Protein AF-A0A1G9CRU0-F1 (afdb_monomer_lite)

Foldseek 3Di:
DPVVVVVVVVVVVVVVVVVVVCVVPDDDDPPDDDDDDDDDDDDDDDDDDDDDFPDPVFFTKDKDAAAPPDALVNVQCVLAVPPDPDDPVNSQVVQCVQPVPDHRGDDDHRDIGIGTHGDDDD

Organism: NCBI:txid407036

Radius of gyration: 23.0 Å; chains: 1; bounding box: 56×31×75 Å

Secondary structure (DSSP, 8-state):
--HHHHHHHHHHHHHHHHHHHHHHH---------S-----------S--------BTTBEEEEEEPPTT--HHHHHHHH--S-----HHHHHHHHHHH-TTS-TT-PPTT-EEEEEE-----

Sequence (122 aa):
MGFFKKTFIFILIILFISSVYKDLTVGTPVPGKDNGTAVSMPEKPEQSSGNKQKETDAFQILEVKVHPGDTVLTIVEDINRRDTQLSIEQVIKDFQTLNPDADPHQIEPDMIYKFPVYNNQP

pLDDT: mean 75.23, std 20.57, range [33.5, 95.31]

Structure (mmCIF, N/CA/C/O backbone):
data_AF-A0A1G9CRU0-F1
#
_entry.id   AF-A0A1G9CRU0-F1
#
loop_
_atom_site.group_PDB
_atom_site.id
_atom_site.type_symbol
_atom_site.label_atom_id
_atom_site.label_alt_id
_atom_site.label_comp_id
_atom_site.label_asym_id
_atom_site.label_entity_id
_atom_site.label_seq_id
_atom_site.pdbx_PDB_ins_code
_atom_site.Cartn_x
_atom_site.Cartn_y
_atom_site.Cartn_z
_atom_site.occupancy
_atom_site.B_iso_or_equiv
_atom_site.auth_seq_id
_atom_site.auth_comp_id
_atom_site.auth_asym_id
_atom_site.auth_atom_id
_atom_site.pdbx_PDB_model_num
ATOM 1 N N . MET A 1 1 ? 30.318 4.548 -48.460 1.00 55.03 1 MET A N 1
ATOM 2 C CA . MET A 1 1 ? 29.334 3.629 -47.828 1.00 55.03 1 MET A CA 1
ATOM 3 C C . MET A 1 1 ? 29.526 3.411 -46.311 1.00 55.03 1 MET A C 1
ATOM 5 O O . MET A 1 1 ? 28.918 2.501 -45.765 1.00 55.03 1 MET A O 1
ATOM 9 N N . GLY A 1 2 ? 30.321 4.217 -45.586 1.00 61.34 2 GLY A N 1
ATOM 10 C CA . GLY A 1 2 ? 30.492 4.050 -44.125 1.00 61.34 2 GLY A CA 1
ATOM 11 C C . GLY A 1 2 ? 29.577 4.934 -43.268 1.00 61.34 2 GLY A C 1
ATOM 12 O O . GLY A 1 2 ? 29.123 4.510 -42.211 1.00 61.34 2 GLY A O 1
ATOM 13 N N . PHE A 1 3 ? 29.270 6.143 -43.746 1.00 61.88 3 PHE A N 1
ATOM 14 C CA . PHE A 1 3 ? 28.499 7.139 -42.996 1.00 61.88 3 PHE A CA 1
ATOM 15 C C . PHE A 1 3 ? 27.040 6.726 -42.783 1.00 61.88 3 PHE A C 1
ATOM 17 O O . PHE A 1 3 ? 26.580 6.747 -41.651 1.00 61.88 3 PHE A O 1
ATOM 24 N N . PHE A 1 4 ? 26.362 6.211 -43.814 1.00 64.25 4 PHE A N 1
ATOM 25 C CA . PHE A 1 4 ? 24.979 5.728 -43.692 1.00 64.25 4 PHE A CA 1
ATOM 26 C C . PHE A 1 4 ? 24.809 4.609 -42.655 1.00 64.25 4 PHE A C 1
ATOM 28 O O . PHE A 1 4 ? 23.827 4.611 -41.923 1.00 64.25 4 PHE A O 1
ATOM 35 N N . LYS A 1 5 ? 25.781 3.692 -42.527 1.00 68.88 5 LYS A N 1
ATOM 36 C CA . LYS A 1 5 ? 25.736 2.626 -41.510 1.00 68.88 5 LYS A CA 1
ATOM 37 C C . LYS A 1 5 ? 25.865 3.183 -40.091 1.00 68.88 5 LYS A C 1
ATOM 39 O O . LYS A 1 5 ? 25.156 2.735 -39.199 1.00 68.88 5 LYS A O 1
ATOM 44 N N . LYS A 1 6 ? 26.734 4.180 -39.891 1.00 76.94 6 LYS A N 1
ATOM 45 C CA . LYS A 1 6 ? 26.919 4.840 -38.589 1.00 76.94 6 LYS A CA 1
ATOM 46 C C . LYS A 1 6 ? 25.700 5.682 -38.206 1.00 76.94 6 LYS A C 1
ATOM 48 O O . LYS A 1 6 ? 25.240 5.590 -37.075 1.00 76.94 6 LYS A O 1
ATOM 53 N N . THR A 1 7 ? 25.139 6.430 -39.156 1.00 83.69 7 THR A N 1
ATOM 54 C CA . THR A 1 7 ? 23.910 7.210 -38.950 1.00 83.69 7 THR A CA 1
ATOM 55 C C . THR A 1 7 ? 22.713 6.304 -38.659 1.00 83.69 7 THR A C 1
ATOM 57 O O . THR A 1 7 ? 21.933 6.601 -37.762 1.00 83.69 7 THR A O 1
ATOM 60 N N . PHE A 1 8 ? 22.598 5.163 -39.345 1.00 87.31 8 PHE A N 1
ATOM 61 C CA . PHE A 1 8 ? 21.534 4.187 -39.097 1.00 87.31 8 PHE A CA 1
ATOM 62 C C . PHE A 1 8 ? 21.626 3.558 -37.700 1.00 87.31 8 PHE A C 1
ATOM 64 O O . PHE A 1 8 ? 20.622 3.481 -36.997 1.00 87.31 8 PHE A O 1
ATOM 71 N N . ILE A 1 9 ? 22.834 3.183 -37.261 1.00 88.94 9 ILE A N 1
ATOM 72 C CA . ILE A 1 9 ? 23.067 2.708 -35.888 1.00 88.94 9 ILE A CA 1
ATOM 73 C C . ILE A 1 9 ? 22.660 3.772 -34.861 1.00 88.94 9 ILE A C 1
ATOM 75 O O . ILE A 1 9 ? 22.043 3.449 -33.852 1.00 88.94 9 ILE A O 1
ATOM 79 N N . PHE A 1 10 ? 22.967 5.042 -35.127 1.00 90.31 10 PHE A N 1
ATOM 80 C CA . PHE A 1 10 ? 22.653 6.131 -34.206 1.00 90.31 10 PHE A CA 1
ATOM 81 C C . PHE A 1 10 ? 21.139 6.347 -34.072 1.00 90.31 10 PHE A C 1
ATOM 83 O O . PHE A 1 10 ? 20.630 6.507 -32.966 1.00 90.31 10 PHE A O 1
ATOM 90 N N . ILE A 1 11 ? 20.405 6.267 -35.187 1.00 92.31 11 ILE A N 1
ATOM 91 C CA . ILE A 1 11 ? 18.937 6.323 -35.199 1.00 92.31 11 ILE A CA 1
ATOM 92 C C . ILE A 1 11 ? 18.341 5.145 -34.418 1.00 92.31 11 ILE A C 1
ATOM 94 O O . ILE A 1 11 ? 17.427 5.349 -33.623 1.00 92.31 11 ILE A O 1
ATOM 98 N N . LEU A 1 12 ? 18.878 3.932 -34.588 1.00 92.44 12 LEU A N 1
ATOM 99 C CA . LEU A 1 12 ? 18.439 2.758 -33.828 1.00 92.44 12 LEU A CA 1
ATOM 100 C C . LEU A 1 12 ? 18.637 2.931 -32.319 1.00 92.44 12 LEU A C 1
ATOM 102 O O . LEU A 1 12 ? 17.747 2.583 -31.550 1.00 92.44 12 LEU A O 1
ATOM 106 N N . ILE A 1 13 ? 19.765 3.505 -31.894 1.00 93.25 13 ILE A N 1
ATOM 107 C CA . ILE A 1 13 ? 20.034 3.779 -30.475 1.00 93.25 13 ILE A CA 1
ATOM 108 C C . ILE A 1 13 ? 19.029 4.796 -29.917 1.00 93.25 13 ILE A C 1
ATOM 110 O O . ILE A 1 13 ? 18.477 4.580 -28.840 1.00 93.25 13 ILE A O 1
ATOM 114 N N . ILE A 1 14 ? 18.739 5.872 -30.654 1.00 93.69 14 ILE A N 1
ATOM 115 C CA . ILE A 1 14 ? 17.748 6.878 -30.238 1.00 93.69 14 ILE A CA 1
ATOM 116 C C . ILE A 1 14 ? 16.349 6.256 -30.118 1.00 93.69 14 ILE A C 1
ATOM 118 O O . ILE A 1 14 ? 15.655 6.494 -29.130 1.00 93.69 14 ILE A O 1
ATOM 122 N N . LEU A 1 15 ? 15.944 5.430 -31.088 1.00 92.81 15 LEU A N 1
ATOM 123 C CA . LEU A 1 15 ? 14.660 4.724 -31.053 1.00 92.81 15 LEU A CA 1
ATOM 124 C C . LEU A 1 15 ? 14.577 3.745 -29.877 1.00 92.81 15 LEU A C 1
ATOM 126 O O . LEU A 1 15 ? 13.543 3.680 -29.217 1.00 92.81 15 LEU A O 1
ATOM 130 N N . PHE A 1 16 ? 15.662 3.031 -29.577 1.00 93.88 16 PHE A N 1
ATOM 131 C CA . PHE A 1 16 ? 15.725 2.115 -28.440 1.00 93.88 16 PHE A CA 1
ATOM 132 C C . PHE A 1 16 ? 15.530 2.851 -27.109 1.00 93.88 16 PHE A C 1
ATOM 134 O O . PHE A 1 16 ? 14.678 2.465 -26.313 1.00 93.88 16 PHE A O 1
ATOM 141 N N . ILE A 1 17 ? 16.244 3.961 -26.898 1.00 93.31 17 ILE A N 1
ATOM 142 C CA . ILE A 1 17 ? 16.093 4.792 -25.692 1.00 93.31 17 ILE A CA 1
ATOM 143 C C . ILE A 1 17 ? 14.671 5.358 -25.602 1.00 93.31 17 ILE A C 1
ATOM 145 O O . ILE A 1 17 ? 14.077 5.355 -24.527 1.00 93.31 17 ILE A O 1
ATOM 149 N N . SER A 1 18 ? 14.096 5.806 -26.723 1.00 90.50 18 SER A N 1
ATOM 150 C CA . SER A 1 18 ? 12.717 6.303 -26.764 1.00 90.50 18 SER A CA 1
ATOM 151 C C . SER A 1 18 ? 11.695 5.217 -26.412 1.00 90.50 18 SER A C 1
ATOM 153 O O . SER A 1 18 ? 10.742 5.506 -25.692 1.00 90.50 18 SER A O 1
ATOM 155 N N . SER A 1 19 ? 11.912 3.977 -26.859 1.00 88.94 19 SER A N 1
ATOM 156 C CA . SER A 1 19 ? 11.069 2.830 -26.514 1.00 88.94 19 SER A CA 1
ATOM 157 C C . SER A 1 19 ? 11.146 2.504 -25.030 1.00 88.94 19 SER A C 1
ATOM 159 O O . SER A 1 19 ? 10.105 2.367 -24.407 1.00 88.94 19 SER A O 1
ATOM 161 N N 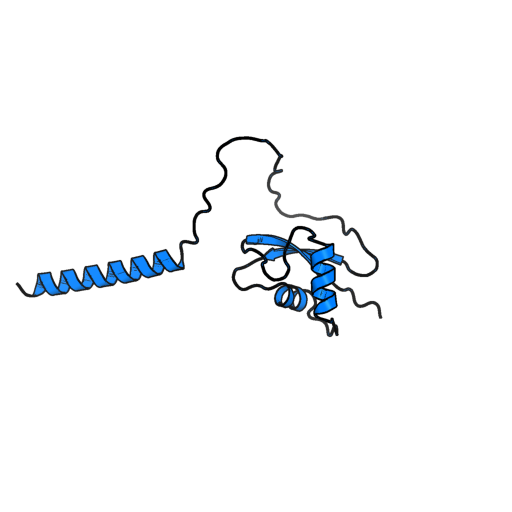. VAL A 1 20 ? 12.349 2.426 -24.452 1.00 89.81 20 VAL A N 1
ATOM 162 C CA . VAL A 1 20 ? 12.529 2.165 -23.012 1.00 89.81 20 VAL A CA 1
ATOM 163 C C . VAL A 1 20 ? 11.921 3.290 -22.182 1.00 89.81 20 VAL A C 1
ATOM 165 O O . VAL A 1 20 ? 11.232 3.031 -21.204 1.00 89.81 20 VAL A O 1
ATOM 168 N N . TYR A 1 21 ? 12.111 4.546 -22.593 1.00 90.00 21 TYR A N 1
ATOM 169 C CA . TYR A 1 21 ? 11.460 5.676 -21.940 1.00 90.00 21 TYR A CA 1
ATOM 170 C C . TYR A 1 21 ? 9.938 5.525 -21.971 1.00 90.00 21 TYR A C 1
ATOM 172 O O . TYR A 1 21 ? 9.309 5.670 -20.930 1.00 90.00 21 TYR A O 1
ATOM 180 N N . LYS A 1 22 ? 9.349 5.205 -23.133 1.00 82.25 22 LYS A N 1
ATOM 181 C CA . LYS A 1 22 ? 7.904 4.975 -23.271 1.00 82.25 22 LYS A CA 1
ATOM 182 C C . LYS A 1 22 ? 7.419 3.777 -22.461 1.00 82.25 22 LYS A C 1
ATOM 184 O O . LYS A 1 22 ? 6.376 3.894 -21.844 1.00 82.25 22 LYS A O 1
ATOM 189 N N . ASP A 1 23 ? 8.168 2.688 -22.419 1.00 83.56 23 ASP A N 1
ATOM 190 C CA . ASP A 1 23 ? 7.845 1.506 -21.616 1.00 83.56 23 ASP A CA 1
ATOM 191 C C . ASP A 1 23 ? 7.836 1.836 -20.112 1.00 83.56 23 ASP A C 1
ATOM 193 O O . ASP A 1 23 ? 6.917 1.461 -19.394 1.00 83.56 23 ASP A O 1
ATOM 197 N N . LEU A 1 24 ? 8.795 2.651 -19.653 1.00 79.00 24 LEU A N 1
ATOM 198 C CA . LEU A 1 24 ? 8.894 3.097 -18.259 1.00 79.00 24 LEU A CA 1
ATOM 199 C C . LEU A 1 24 ? 7.907 4.214 -17.879 1.00 79.00 24 LEU A C 1
ATOM 201 O O . LEU A 1 24 ? 7.607 4.374 -16.700 1.00 79.00 24 LEU A O 1
ATOM 205 N N . THR A 1 25 ? 7.441 5.029 -18.834 1.00 74.62 25 THR A N 1
ATOM 206 C CA . THR A 1 25 ? 6.541 6.172 -18.554 1.00 74.62 25 THR A CA 1
ATOM 207 C C 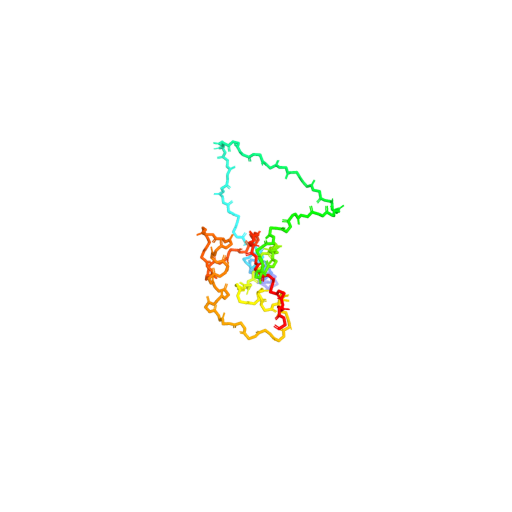. THR A 1 25 ? 5.087 5.937 -18.925 1.00 74.62 25 THR A C 1
ATOM 209 O O . THR A 1 25 ? 4.217 6.641 -18.414 1.00 74.62 25 THR A O 1
ATOM 212 N N . VAL A 1 26 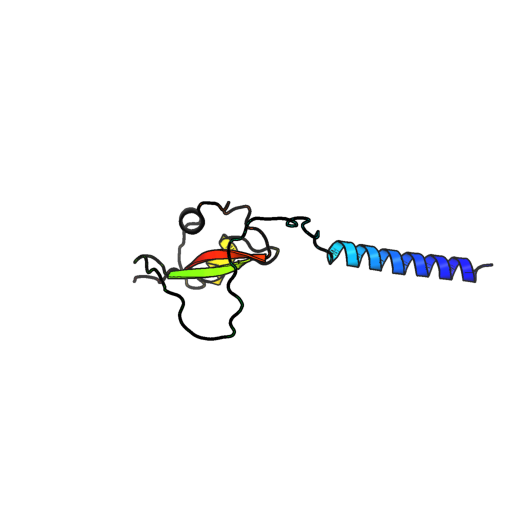? 4.788 4.985 -19.806 1.00 67.69 26 VAL A N 1
ATOM 213 C CA . VAL A 1 26 ? 3.412 4.643 -20.162 1.00 67.69 26 VAL A CA 1
ATOM 214 C C . VAL A 1 26 ? 2.961 3.515 -19.245 1.00 67.69 26 VAL A C 1
ATOM 216 O O . VAL A 1 26 ? 3.107 2.340 -19.558 1.00 67.69 26 VAL A O 1
ATOM 219 N N . GLY A 1 27 ? 2.379 3.890 -18.106 1.00 61.25 27 GLY A N 1
ATOM 220 C CA . GLY A 1 27 ? 1.506 2.982 -17.369 1.00 61.25 27 GLY A CA 1
ATOM 221 C C . GLY A 1 27 ? 0.364 2.522 -18.278 1.00 61.25 27 GLY A C 1
ATOM 222 O O . GLY A 1 27 ? -0.157 3.306 -19.078 1.00 61.25 27 GLY A O 1
ATOM 223 N N . THR A 1 28 ? 0.015 1.239 -18.196 1.00 62.75 28 THR A N 1
ATOM 224 C CA . THR A 1 28 ? -1.026 0.600 -19.004 1.00 62.75 28 THR A CA 1
ATOM 225 C C . THR A 1 28 ? -2.312 1.433 -18.970 1.00 62.75 28 THR A C 1
ATOM 227 O O . THR A 1 28 ? -2.872 1.629 -17.890 1.00 62.75 28 THR A O 1
ATOM 230 N N . PRO A 1 29 ? -2.827 1.918 -20.115 1.00 54.84 29 PRO A N 1
ATOM 231 C CA . PRO A 1 29 ? -4.161 2.492 -20.154 1.00 54.84 29 PRO A CA 1
ATOM 232 C C . PRO A 1 29 ? -5.143 1.372 -19.816 1.00 54.84 29 PRO A C 1
ATOM 234 O O . PRO A 1 29 ? -5.261 0.413 -20.577 1.00 54.84 29 PRO A O 1
ATOM 237 N N . VAL A 1 30 ? -5.812 1.460 -18.666 1.00 56.56 30 VAL A N 1
ATOM 238 C CA . VAL A 1 30 ? -6.882 0.530 -18.294 1.00 56.56 30 VAL A CA 1
ATOM 239 C C . VAL A 1 30 ? -8.010 0.684 -19.323 1.00 56.56 30 VAL A C 1
ATOM 241 O O . VAL A 1 30 ? -8.621 1.754 -19.391 1.00 56.56 30 VAL A O 1
ATOM 244 N N . PRO A 1 31 ? -8.311 -0.338 -20.149 1.00 52.44 31 PRO A N 1
ATOM 245 C CA . PRO A 1 31 ? -9.453 -0.295 -21.037 1.00 52.44 31 PRO A CA 1
ATOM 246 C C . PRO A 1 31 ? -10.661 -0.718 -20.209 1.00 52.44 31 PRO A C 1
ATOM 248 O O . PRO A 1 31 ? -10.956 -1.896 -20.033 1.00 52.44 31 PRO A O 1
ATOM 251 N N . GLY A 1 32 ? -11.337 0.265 -19.641 1.00 47.62 32 GLY A N 1
ATOM 252 C CA . GLY A 1 32 ? -12.562 0.025 -18.911 1.00 47.62 32 GLY A CA 1
ATOM 253 C C . GLY A 1 32 ? -13.246 1.338 -18.633 1.00 47.62 32 GLY A C 1
ATOM 254 O O . GLY A 1 32 ? -12.939 1.967 -17.629 1.00 47.62 32 GLY A O 1
ATOM 255 N N . LYS A 1 33 ? -14.146 1.749 -19.535 1.00 41.59 33 LYS A N 1
ATOM 256 C CA . LYS A 1 33 ? -15.577 1.943 -19.241 1.00 41.59 33 LYS A CA 1
ATOM 257 C C . LYS A 1 33 ? -16.255 2.723 -20.370 1.00 41.59 33 LYS A C 1
ATOM 259 O O . LYS A 1 33 ? -16.661 3.869 -20.199 1.00 41.59 33 LYS A O 1
ATOM 264 N N . ASP A 1 34 ? -16.438 2.091 -21.518 1.00 45.75 34 ASP A N 1
ATOM 265 C CA . ASP A 1 34 ? -17.528 2.429 -22.419 1.00 45.75 34 ASP A CA 1
ATOM 266 C C . ASP A 1 34 ? -18.761 1.572 -22.083 1.00 45.75 34 ASP A C 1
ATOM 268 O O . ASP A 1 34 ? -18.741 0.345 -22.106 1.00 45.75 34 ASP A O 1
ATOM 272 N N . ASN A 1 35 ? -19.848 2.293 -21.788 1.00 43.47 35 ASN A N 1
ATOM 273 C CA . ASN A 1 35 ? -21.254 1.875 -21.730 1.00 43.47 35 ASN A CA 1
ATOM 274 C C . ASN A 1 35 ? -21.824 1.379 -20.388 1.00 43.47 35 ASN A C 1
ATOM 276 O O . ASN A 1 35 ? -21.975 0.192 -20.124 1.00 43.47 35 ASN A O 1
ATOM 280 N N . GLY A 1 36 ? -22.334 2.358 -19.631 1.00 44.66 36 GLY A N 1
ATOM 281 C CA . GLY A 1 36 ? -23.733 2.319 -19.203 1.00 44.66 36 GLY A CA 1
ATOM 282 C C . GLY A 1 36 ? -24.015 1.673 -17.854 1.00 44.66 36 GLY A C 1
ATOM 283 O O . GLY A 1 36 ? -24.428 0.526 -17.796 1.00 44.66 36 GLY A O 1
ATOM 284 N N . THR A 1 37 ? -23.894 2.449 -16.777 1.00 34.59 37 THR A N 1
ATOM 285 C CA . THR A 1 37 ? -24.964 2.679 -15.784 1.00 34.59 37 THR A CA 1
ATOM 286 C C . THR A 1 37 ? -24.493 3.813 -14.879 1.00 34.59 37 THR A C 1
ATOM 288 O O . THR A 1 37 ? -23.409 3.761 -14.302 1.00 34.59 37 THR A O 1
ATOM 291 N N . ALA A 1 38 ? -25.290 4.875 -14.840 1.00 45.81 38 ALA A N 1
ATOM 292 C CA . ALA A 1 38 ? -25.040 6.086 -14.086 1.00 45.81 38 ALA A CA 1
ATOM 293 C C . ALA A 1 38 ? -24.902 5.803 -12.585 1.00 45.81 38 ALA A C 1
ATOM 295 O O . ALA A 1 38 ? -25.841 5.309 -11.966 1.00 45.81 38 ALA A O 1
ATOM 296 N N . VAL A 1 39 ? -23.777 6.205 -11.996 1.00 35.66 39 VAL A N 1
ATOM 297 C CA . VAL A 1 39 ? -23.747 6.680 -10.612 1.00 35.66 39 VAL A CA 1
ATOM 298 C C . VAL A 1 39 ? -22.889 7.936 -10.604 1.00 35.66 39 VAL A C 1
ATOM 300 O O . VAL A 1 39 ? -21.735 7.937 -11.025 1.00 35.66 39 VAL A O 1
ATOM 303 N N . SER A 1 40 ? -23.542 9.024 -10.231 1.00 37.56 40 SER A N 1
ATOM 304 C CA . SER A 1 40 ? -23.108 10.406 -10.322 1.00 37.56 40 SER A CA 1
ATOM 305 C C . SER A 1 40 ? -21.769 10.667 -9.629 1.00 37.56 40 SER A C 1
ATOM 307 O O . SER A 1 40 ? -21.644 10.498 -8.420 1.00 37.56 40 SER A O 1
ATOM 309 N N . MET A 1 41 ? -20.803 11.170 -10.396 1.00 39.38 41 MET A N 1
ATOM 310 C CA . MET A 1 41 ? -19.741 12.038 -9.888 1.00 39.38 41 MET A CA 1
ATOM 311 C C . MET A 1 41 ? -20.329 13.442 -9.680 1.00 39.38 41 MET A C 1
ATOM 313 O O . MET A 1 41 ? -20.856 14.001 -10.642 1.00 39.38 41 MET A O 1
ATOM 317 N N . PRO A 1 42 ? -20.211 14.058 -8.497 1.00 41.88 42 PRO A N 1
ATOM 318 C CA . PRO A 1 42 ? -19.934 15.483 -8.411 1.00 41.88 42 PRO A CA 1
ATOM 319 C C . PRO A 1 42 ? -18.413 15.629 -8.575 1.00 41.88 42 PRO A C 1
ATOM 321 O O . PRO A 1 42 ? -17.626 15.028 -7.852 1.00 41.88 42 PRO A O 1
ATOM 324 N N . GLU A 1 43 ? -17.952 16.141 -9.708 1.00 39.22 43 GLU A N 1
ATOM 325 C CA . GLU A 1 43 ? -17.656 17.565 -9.880 1.00 39.22 43 GLU A CA 1
ATOM 326 C C . GLU A 1 43 ? -16.689 18.089 -8.805 1.00 39.22 43 GLU A C 1
ATOM 328 O O . GLU A 1 43 ? -16.982 18.128 -7.613 1.00 39.22 43 GLU A O 1
ATOM 333 N N . LYS A 1 44 ? -15.500 18.464 -9.284 1.00 48.53 44 LYS A N 1
ATOM 334 C CA . LYS A 1 44 ? -14.447 19.213 -8.594 1.00 48.53 44 LYS A CA 1
ATOM 335 C C . LYS A 1 44 ? -15.022 20.270 -7.631 1.00 48.53 44 LYS A C 1
ATOM 337 O O . LYS A 1 44 ? -15.880 21.051 -8.033 1.00 48.53 44 LYS A O 1
ATOM 342 N N . PRO A 1 45 ? -14.419 20.417 -6.445 1.00 41.56 45 PRO A N 1
ATOM 343 C CA . PRO A 1 45 ? -14.060 21.758 -5.978 1.00 41.56 45 PRO A CA 1
ATOM 344 C C . PRO A 1 45 ? -12.608 21.739 -5.464 1.00 41.56 45 PRO A C 1
ATOM 346 O O . PRO A 1 45 ? -12.207 20.901 -4.668 1.00 41.56 45 PRO A O 1
ATOM 349 N N . GLU A 1 46 ? -11.683 22.521 -6.017 1.00 33.50 46 GLU A N 1
ATOM 350 C CA . GLU A 1 46 ? -11.394 23.861 -5.483 1.00 33.50 46 GLU A CA 1
ATOM 351 C C . GLU A 1 46 ? -11.692 23.990 -3.983 1.00 33.50 46 GLU A C 1
ATOM 353 O O . GLU A 1 46 ? -12.814 24.238 -3.571 1.00 33.50 46 GLU A O 1
ATOM 358 N N . GLN A 1 47 ? -10.640 23.794 -3.185 1.00 43.16 47 GLN A N 1
ATOM 359 C CA . GLN A 1 47 ? -10.304 24.604 -2.016 1.00 43.16 47 GLN A CA 1
ATOM 360 C C . GLN A 1 47 ? -11.494 25.188 -1.235 1.00 43.16 47 GLN A C 1
ATOM 362 O O . GLN A 1 47 ? -11.935 26.292 -1.523 1.00 43.16 47 GLN A O 1
ATOM 367 N N . SER A 1 48 ? -11.932 24.499 -0.179 1.00 34.16 48 SER A N 1
ATOM 368 C CA . SER A 1 48 ? -12.155 25.069 1.162 1.00 34.16 48 SER A CA 1
ATOM 369 C C . SER A 1 48 ? -12.957 24.095 2.028 1.00 34.16 48 SER A C 1
ATOM 371 O O . SER A 1 48 ? -14.011 23.621 1.629 1.00 34.16 48 SER A O 1
ATOM 373 N N . SER A 1 49 ? -12.442 23.882 3.238 1.00 43.19 49 SER A N 1
ATOM 374 C CA . SER A 1 49 ? -13.171 23.627 4.485 1.00 43.19 49 SER A CA 1
ATOM 375 C C . SER A 1 49 ? -14.245 22.537 4.530 1.00 43.19 49 SER A C 1
ATOM 377 O O . SER A 1 49 ? -15.367 22.699 4.062 1.00 43.19 49 SER A O 1
ATOM 379 N N . GLY A 1 50 ? -13.940 21.527 5.346 1.00 38.66 50 GLY A N 1
ATOM 380 C CA . GLY A 1 50 ? -14.936 20.806 6.130 1.00 38.66 50 GLY A CA 1
ATOM 381 C C . GLY A 1 50 ? -15.359 19.490 5.510 1.00 38.66 50 GLY A C 1
ATOM 382 O O . GLY A 1 50 ? -16.422 19.414 4.904 1.00 38.66 50 GLY A O 1
ATOM 383 N N . ASN A 1 51 ? -14.585 18.427 5.740 1.00 37.09 51 ASN A N 1
ATOM 384 C CA . ASN A 1 51 ? -15.124 17.084 5.580 1.00 37.09 51 ASN A CA 1
ATOM 385 C C . ASN A 1 51 ? -15.243 16.413 6.946 1.00 37.09 51 ASN A C 1
ATOM 387 O O . ASN A 1 51 ? -14.290 16.334 7.716 1.00 37.09 51 ASN A O 1
ATOM 391 N N . LYS A 1 52 ? -16.482 16.025 7.248 1.00 41.19 52 LYS A N 1
ATOM 392 C CA . LYS A 1 52 ? -16.969 15.440 8.495 1.00 41.19 52 LYS A CA 1
ATOM 393 C C . LYS A 1 52 ? -16.041 14.330 8.996 1.00 41.19 52 LYS A C 1
ATOM 395 O O . LYS A 1 52 ? -16.111 13.202 8.511 1.00 41.19 52 LYS A O 1
ATOM 400 N N . GLN A 1 53 ? -15.254 14.628 10.027 1.00 48.50 53 GLN A N 1
ATOM 401 C CA . GLN A 1 53 ? -14.670 13.605 10.885 1.00 48.50 53 GLN A CA 1
ATOM 402 C C . GLN A 1 53 ? -15.809 12.839 11.549 1.00 48.50 53 GLN A C 1
ATOM 404 O O . GLN A 1 53 ? -16.504 13.344 12.429 1.00 48.50 53 GL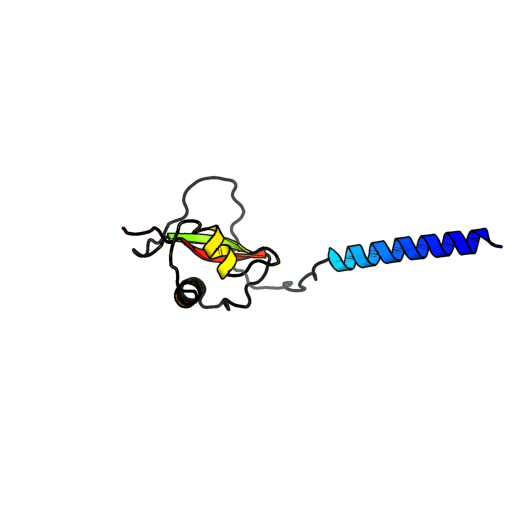N A O 1
ATOM 409 N N . LYS A 1 54 ? -16.026 11.606 11.099 1.00 47.81 54 LYS A N 1
ATOM 410 C CA . LYS A 1 54 ? -16.730 10.614 11.899 1.00 47.81 54 LYS A CA 1
ATOM 411 C C . LYS A 1 54 ? -15.728 10.181 12.968 1.00 47.81 54 LYS A C 1
ATOM 413 O O . LYS A 1 54 ? -14.971 9.244 12.747 1.00 47.81 54 LYS A O 1
ATOM 418 N N . GLU A 1 55 ? -15.646 10.955 14.048 1.00 50.34 55 GLU A N 1
ATOM 419 C CA . GLU A 1 55 ? -14.821 10.627 15.209 1.00 50.34 55 GLU A CA 1
ATOM 420 C C . GLU A 1 55 ? -15.328 9.306 15.789 1.00 50.34 55 GLU A C 1
ATOM 422 O O . GLU A 1 55 ? -16.382 9.226 16.414 1.00 50.34 55 GLU A O 1
ATOM 427 N N . THR A 1 56 ? -14.605 8.231 15.508 1.00 54.12 56 THR A N 1
ATOM 428 C CA . THR A 1 56 ? -14.517 7.117 16.442 1.00 54.12 56 THR A CA 1
ATOM 429 C C . THR A 1 56 ? -13.533 7.563 17.514 1.00 54.12 56 THR A C 1
ATOM 431 O O . THR A 1 56 ? -12.435 7.973 17.150 1.00 54.12 56 THR A O 1
ATOM 434 N N . ASP A 1 57 ? -13.898 7.494 18.798 1.00 62.00 57 ASP A N 1
ATOM 435 C CA . ASP A 1 57 ? -13.100 8.005 19.937 1.00 62.00 57 ASP A CA 1
ATOM 436 C C . ASP A 1 57 ? -11.614 7.562 19.952 1.00 62.00 57 ASP A C 1
ATOM 438 O O . ASP A 1 57 ? -10.805 8.145 20.665 1.00 62.00 57 ASP A O 1
ATOM 442 N N . ALA A 1 58 ? -11.234 6.558 19.151 1.00 70.19 58 ALA A N 1
ATOM 443 C CA . ALA A 1 58 ? -9.878 6.029 19.032 1.00 70.19 58 ALA A CA 1
ATOM 444 C C . ALA A 1 58 ? -8.979 6.699 17.964 1.00 70.19 58 ALA A C 1
ATOM 446 O O . ALA A 1 58 ? -7.758 6.663 18.107 1.00 70.19 58 ALA A O 1
ATOM 447 N N . PHE A 1 59 ? -9.525 7.265 16.878 1.00 80.62 59 PHE A N 1
ATOM 448 C CA . PHE A 1 59 ? -8.724 7.836 15.779 1.00 80.62 59 PHE A CA 1
ATOM 449 C C . PHE A 1 59 ? -9.542 8.738 14.844 1.00 80.62 59 PHE A C 1
ATOM 451 O O . PHE A 1 59 ? -10.757 8.588 14.688 1.00 80.62 59 PHE A O 1
ATOM 458 N N . GLN A 1 60 ? -8.852 9.663 14.174 1.00 88.19 60 GLN A N 1
ATOM 459 C CA . GLN A 1 60 ? -9.405 10.454 13.074 1.00 88.19 60 GLN A CA 1
ATOM 460 C C . GLN A 1 60 ? -9.233 9.706 11.747 1.00 88.19 60 GLN A C 1
ATOM 462 O O . GLN A 1 60 ? -8.344 8.872 11.607 1.00 88.19 60 GLN A O 1
ATOM 467 N N . ILE A 1 61 ? -10.081 9.998 10.761 1.00 89.94 61 ILE A N 1
ATOM 468 C CA . ILE A 1 61 ? -10.026 9.357 9.440 1.00 89.94 61 ILE A CA 1
ATOM 469 C C . ILE A 1 61 ? -9.486 10.366 8.429 1.00 89.94 61 ILE A C 1
ATOM 471 O O . ILE A 1 61 ? -10.035 11.462 8.308 1.00 89.94 61 ILE A O 1
ATOM 475 N N . LEU A 1 62 ? -8.450 9.976 7.685 1.00 90.56 62 LEU A N 1
ATOM 476 C CA . LEU A 1 62 ? -7.857 10.764 6.608 1.00 90.56 62 LEU A CA 1
ATOM 477 C C . LEU A 1 62 ? -7.957 10.019 5.274 1.00 90.56 62 LEU A C 1
ATOM 479 O O . LEU A 1 62 ? -7.636 8.838 5.191 1.00 90.56 62 LEU A O 1
ATOM 483 N N . GLU A 1 63 ? -8.382 10.714 4.223 1.00 93.19 63 GLU A N 1
ATOM 484 C CA . GLU A 1 63 ? -8.385 10.183 2.858 1.00 93.19 63 GLU A CA 1
ATOM 485 C C . GLU A 1 63 ? -7.050 10.506 2.179 1.00 93.19 63 GLU A C 1
ATOM 487 O O . GLU A 1 63 ? -6.660 11.671 2.088 1.00 93.19 63 GLU A O 1
ATOM 492 N N . VAL A 1 64 ? -6.341 9.474 1.717 1.00 92.12 64 VAL A N 1
ATOM 493 C CA . VAL A 1 64 ? -5.009 9.595 1.107 1.00 92.12 64 VAL A CA 1
ATOM 494 C C . VAL A 1 64 ? -5.018 8.942 -0.267 1.00 92.12 64 VAL A C 1
ATOM 496 O O . VAL A 1 64 ? -5.490 7.815 -0.426 1.00 92.12 64 VAL A O 1
ATOM 499 N N . LYS A 1 65 ? -4.478 9.658 -1.259 1.00 94.00 65 LYS A N 1
ATOM 500 C CA . LYS A 1 65 ? -4.219 9.123 -2.596 1.00 94.00 65 LYS A CA 1
ATOM 501 C C . LYS A 1 65 ? -2.894 8.356 -2.596 1.00 94.00 65 LYS A C 1
ATOM 503 O O . LYS A 1 65 ? -1.870 8.926 -2.224 1.00 94.00 65 LYS A O 1
ATOM 508 N N . VAL A 1 66 ? -2.928 7.102 -3.033 1.00 92.88 66 VAL A N 1
ATOM 509 C CA . VAL A 1 66 ? -1.774 6.192 -3.068 1.00 92.88 66 VAL A CA 1
ATOM 510 C C . VAL A 1 66 ? -0.892 6.495 -4.276 1.00 92.88 66 VAL A C 1
ATOM 512 O O . VAL A 1 66 ? -1.388 6.629 -5.397 1.00 92.88 66 VAL A O 1
ATOM 515 N N . HIS A 1 67 ? 0.418 6.579 -4.061 1.00 93.69 67 HIS A N 1
ATOM 516 C CA . HIS A 1 67 ? 1.421 6.705 -5.113 1.00 93.69 67 HIS A CA 1
ATOM 517 C C . HIS A 1 67 ? 2.126 5.365 -5.373 1.00 93.69 67 HIS A C 1
ATOM 519 O O . HIS A 1 67 ? 2.141 4.477 -4.518 1.00 93.69 67 HIS A O 1
ATOM 525 N N . PRO A 1 68 ? 2.736 5.185 -6.557 1.00 90.94 68 PRO A N 1
ATOM 526 C CA . PRO A 1 68 ? 3.522 3.992 -6.841 1.00 90.94 68 PRO A CA 1
ATOM 527 C C . PRO A 1 68 ? 4.644 3.785 -5.813 1.00 90.94 68 PRO A C 1
ATOM 529 O O . PRO A 1 68 ? 5.490 4.659 -5.630 1.00 90.94 68 PRO A O 1
ATOM 532 N N . GLY A 1 69 ? 4.670 2.605 -5.190 1.00 88.56 69 GLY A N 1
ATOM 533 C CA . GLY A 1 69 ? 5.652 2.242 -4.163 1.00 88.56 69 GLY A CA 1
ATOM 534 C C . GLY A 1 69 ? 5.191 2.488 -2.725 1.00 88.56 69 GLY A C 1
ATOM 535 O O . GLY A 1 69 ? 5.866 2.028 -1.805 1.00 88.56 69 GLY A O 1
ATOM 536 N N . ASP A 1 70 ? 4.044 3.140 -2.526 1.00 93.00 70 ASP A N 1
ATOM 537 C CA . ASP A 1 70 ? 3.444 3.276 -1.204 1.00 93.00 70 ASP A CA 1
ATOM 538 C C . ASP A 1 70 ? 2.920 1.926 -0.693 1.00 93.00 70 ASP A C 1
ATOM 540 O O . ASP A 1 70 ? 2.440 1.074 -1.444 1.00 93.00 70 ASP A O 1
ATOM 544 N N . THR A 1 71 ? 2.968 1.757 0.624 1.00 94.81 71 THR A N 1
ATOM 545 C CA . THR A 1 71 ? 2.341 0.651 1.346 1.00 94.81 71 THR A CA 1
ATOM 546 C C . THR A 1 71 ? 1.419 1.210 2.420 1.00 94.81 71 THR A C 1
ATOM 548 O O . THR A 1 71 ? 1.568 2.358 2.847 1.00 94.81 71 THR A O 1
ATOM 551 N N . VAL A 1 72 ? 0.492 0.388 2.916 1.00 94.00 72 VAL A N 1
ATOM 552 C CA . VAL A 1 72 ? -0.351 0.785 4.054 1.00 94.00 72 VAL A CA 1
ATOM 553 C C . VAL A 1 72 ? 0.508 1.218 5.241 1.00 94.00 72 VAL A C 1
ATOM 555 O O . VAL A 1 72 ? 0.213 2.228 5.872 1.00 94.00 72 VAL A O 1
ATOM 558 N N . LEU A 1 73 ? 1.600 0.495 5.504 1.00 92.50 73 LEU A N 1
ATOM 559 C CA . LEU A 1 73 ? 2.484 0.784 6.625 1.00 92.50 73 LEU A CA 1
ATOM 560 C C . LEU A 1 73 ? 3.205 2.127 6.455 1.00 92.50 73 LEU A C 1
ATOM 562 O O . LEU A 1 73 ? 3.123 2.962 7.348 1.00 92.50 73 LEU A O 1
ATOM 566 N N . THR A 1 74 ? 3.831 2.374 5.300 1.00 91.31 74 THR A N 1
ATOM 567 C CA . THR A 1 74 ? 4.573 3.625 5.061 1.00 91.31 74 THR A CA 1
ATOM 568 C C . THR A 1 74 ? 3.665 4.849 5.126 1.00 91.31 74 THR A C 1
ATOM 570 O O . THR A 1 74 ? 4.051 5.851 5.716 1.00 91.31 74 THR A O 1
ATOM 573 N N . ILE A 1 75 ? 2.436 4.766 4.599 1.00 92.56 75 ILE A N 1
ATOM 574 C CA . ILE A 1 75 ? 1.463 5.866 4.688 1.00 92.56 75 ILE A CA 1
ATOM 575 C C . ILE A 1 75 ? 1.066 6.120 6.147 1.00 92.56 75 ILE A C 1
ATOM 577 O O . ILE A 1 75 ? 1.015 7.269 6.584 1.00 92.56 75 ILE A O 1
ATOM 581 N N . VAL A 1 76 ? 0.788 5.063 6.916 1.00 91.44 76 VAL A N 1
ATOM 582 C CA . VAL A 1 76 ? 0.385 5.193 8.323 1.00 91.44 76 VAL A CA 1
ATOM 583 C C . VAL A 1 76 ? 1.523 5.743 9.177 1.00 91.44 76 VAL A C 1
ATOM 585 O O . VAL A 1 76 ? 1.273 6.609 10.013 1.00 91.44 76 VAL A O 1
ATOM 588 N N . GLU A 1 77 ? 2.761 5.315 8.950 1.00 88.12 77 GLU A N 1
ATOM 589 C CA . GLU A 1 77 ? 3.951 5.882 9.594 1.00 88.12 77 GLU A CA 1
ATOM 590 C C . GLU A 1 77 ? 4.138 7.363 9.227 1.00 88.12 77 GLU A C 1
ATOM 592 O O . GLU A 1 77 ? 4.417 8.197 10.092 1.00 88.12 77 GLU A O 1
ATOM 597 N N . ASP A 1 78 ? 3.917 7.716 7.959 1.00 89.31 78 ASP A N 1
ATOM 598 C CA . ASP A 1 78 ? 4.086 9.079 7.461 1.00 89.31 78 ASP A CA 1
ATOM 599 C C . ASP A 1 78 ? 3.065 10.071 8.013 1.00 89.31 78 ASP A C 1
ATOM 601 O O . ASP A 1 78 ? 3.413 11.236 8.226 1.00 89.31 78 ASP A O 1
ATOM 605 N N . ILE A 1 79 ? 1.822 9.643 8.240 1.00 89.12 79 ILE A N 1
ATOM 606 C CA . ILE A 1 79 ? 0.773 10.495 8.820 1.00 89.12 79 ILE A CA 1
ATOM 607 C C . ILE A 1 79 ? 0.814 10.479 10.356 1.00 89.12 79 ILE A C 1
ATOM 609 O O . ILE A 1 79 ? 0.445 11.470 10.986 1.00 89.12 79 ILE A O 1
ATOM 613 N N . ASN A 1 80 ? 1.327 9.403 10.963 1.00 86.81 80 ASN A N 1
ATOM 614 C CA . ASN A 1 80 ? 1.456 9.230 12.411 1.00 86.81 80 ASN A CA 1
ATOM 615 C C . ASN A 1 80 ? 2.919 9.330 12.871 1.00 86.81 80 ASN A C 1
ATOM 617 O O . ASN A 1 80 ? 3.373 8.531 13.682 1.00 86.81 80 ASN A O 1
ATOM 621 N N . ARG A 1 81 ? 3.662 10.349 12.408 1.00 75.81 81 ARG A N 1
ATOM 622 C CA . ARG A 1 81 ? 5.107 10.545 12.695 1.00 75.81 81 ARG A CA 1
ATOM 623 C C . ARG A 1 81 ? 5.489 10.696 14.171 1.00 75.81 81 ARG A C 1
ATOM 625 O O . ARG A 1 81 ? 6.662 10.909 14.482 1.00 75.81 81 ARG A O 1
ATOM 632 N N . ARG A 1 82 ? 4.516 10.709 15.082 1.00 66.75 82 ARG A N 1
ATOM 633 C CA . ARG A 1 82 ? 4.786 10.746 16.521 1.00 66.75 82 ARG A CA 1
ATOM 634 C C . ARG A 1 82 ? 5.086 9.335 17.005 1.00 66.75 82 ARG A C 1
ATOM 636 O O . ARG A 1 82 ? 4.641 8.369 16.400 1.00 66.75 82 ARG A O 1
ATOM 643 N N . ASP A 1 83 ? 5.847 9.258 18.090 1.00 56.09 83 ASP A N 1
ATOM 644 C CA . ASP A 1 83 ? 6.352 8.036 18.723 1.00 56.09 83 ASP A CA 1
ATOM 645 C C . ASP A 1 83 ? 5.198 7.162 19.243 1.00 56.09 83 ASP A C 1
ATOM 647 O O . ASP A 1 83 ? 4.829 7.175 20.417 1.00 56.09 83 ASP A O 1
ATOM 651 N N . THR A 1 84 ? 4.539 6.487 18.310 1.00 60.12 84 THR A N 1
ATOM 652 C CA . THR A 1 84 ? 3.353 5.682 18.541 1.00 60.12 84 THR A CA 1
ATOM 653 C C . THR A 1 84 ? 3.811 4.248 18.359 1.00 60.12 84 THR A C 1
ATOM 655 O O . THR A 1 84 ? 4.169 3.848 17.253 1.00 60.12 84 THR A O 1
ATOM 658 N N . GLN A 1 85 ? 3.857 3.480 19.449 1.00 70.81 85 GLN A N 1
ATOM 659 C CA . GLN A 1 85 ? 4.166 2.047 19.415 1.00 70.81 85 GLN A CA 1
ATOM 660 C C . GLN A 1 85 ? 2.978 1.286 18.810 1.00 70.81 85 GLN A C 1
ATOM 662 O O . GLN A 1 85 ? 2.268 0.552 19.494 1.00 70.81 85 GLN A O 1
ATOM 667 N N . LEU A 1 86 ? 2.711 1.526 17.528 1.00 77.12 86 LEU A N 1
ATOM 668 C CA . LEU A 1 86 ? 1.636 0.878 16.797 1.00 77.12 86 LEU A CA 1
ATOM 669 C C . LEU A 1 86 ? 2.094 -0.522 16.409 1.00 77.12 86 LEU A C 1
ATOM 671 O O . LEU A 1 86 ? 3.126 -0.707 15.766 1.00 77.12 86 LEU A O 1
ATOM 675 N N . SER A 1 87 ? 1.307 -1.517 16.806 1.00 87.44 87 SER A N 1
ATOM 676 C CA . SER A 1 87 ? 1.461 -2.870 16.286 1.00 87.44 87 SER A CA 1
ATOM 677 C C . SER A 1 87 ? 1.047 -2.883 14.814 1.00 87.44 87 SER A C 1
ATOM 679 O O . SER A 1 87 ? 0.030 -2.296 14.435 1.00 87.44 87 SER A O 1
ATOM 681 N N . ILE A 1 88 ? 1.824 -3.582 13.984 1.00 88.75 88 ILE A N 1
ATOM 682 C CA . ILE A 1 88 ? 1.522 -3.761 12.558 1.00 88.75 88 ILE A CA 1
ATOM 683 C C . ILE A 1 88 ? 0.135 -4.398 12.403 1.00 88.75 88 ILE A C 1
ATOM 685 O O . ILE A 1 88 ? -0.656 -3.977 11.564 1.00 88.75 88 ILE A O 1
ATOM 689 N N . GLU A 1 89 ? -0.199 -5.370 13.252 1.00 91.19 89 GLU A N 1
ATOM 690 C CA . GLU A 1 89 ? -1.495 -6.047 13.249 1.00 91.19 89 GLU A CA 1
ATOM 691 C C . GLU A 1 89 ? -2.654 -5.071 13.481 1.00 91.19 89 GLU A C 1
ATOM 693 O O . GLU A 1 89 ? -3.698 -5.189 12.837 1.00 91.19 89 GLU A O 1
ATOM 698 N N . GLN A 1 90 ? -2.470 -4.092 14.371 1.00 89.44 90 GLN A N 1
ATOM 699 C CA . GLN A 1 90 ? -3.472 -3.060 14.617 1.00 89.44 90 GLN A CA 1
ATOM 700 C C . GLN A 1 90 ? -3.640 -2.139 13.407 1.00 89.44 90 GLN A C 1
ATOM 702 O O . GLN A 1 90 ? -4.768 -1.912 12.976 1.00 89.44 90 GLN A O 1
ATOM 707 N N . VAL A 1 91 ? -2.536 -1.692 12.805 1.00 91.12 91 VAL A N 1
ATOM 708 C CA . VAL A 1 91 ? -2.562 -0.852 11.599 1.00 91.12 91 VAL A CA 1
ATOM 709 C C . VAL A 1 91 ? -3.319 -1.534 10.458 1.00 91.12 91 VAL A C 1
ATOM 711 O O . VAL A 1 91 ? -4.196 -0.933 9.836 1.00 91.12 91 VAL A O 1
ATOM 714 N N . ILE A 1 92 ? -3.021 -2.810 10.209 1.00 93.00 92 ILE A N 1
ATOM 715 C CA . ILE A 1 92 ? -3.678 -3.594 9.159 1.00 93.00 92 ILE A CA 1
ATOM 716 C C . ILE A 1 92 ? -5.176 -3.744 9.446 1.00 93.00 92 ILE A C 1
ATOM 718 O O . ILE A 1 92 ? -6.001 -3.526 8.558 1.00 93.00 92 ILE A O 1
ATOM 722 N N . LYS A 1 93 ? -5.546 -4.066 10.688 1.00 92.19 93 LYS A N 1
ATOM 723 C CA . LYS A 1 93 ? -6.948 -4.245 11.083 1.00 92.19 93 LYS A CA 1
ATOM 724 C C . LYS A 1 93 ? -7.757 -2.950 10.983 1.00 92.19 93 LYS A C 1
ATOM 726 O O . LYS A 1 93 ? -8.896 -2.970 10.509 1.00 92.19 93 LYS A O 1
ATOM 731 N N . ASP A 1 94 ? -7.187 -1.833 11.418 1.00 91.81 94 ASP A N 1
ATOM 732 C CA . ASP A 1 94 ? -7.848 -0.529 11.367 1.00 91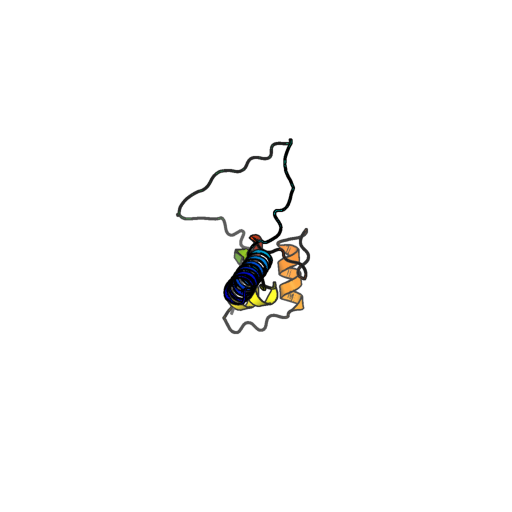.81 94 ASP A CA 1
ATOM 733 C C . ASP A 1 94 ? -8.033 -0.082 9.910 1.00 91.81 94 ASP A C 1
ATOM 735 O O . ASP A 1 94 ? -9.118 0.363 9.528 1.00 91.81 94 ASP A O 1
ATOM 739 N N . PHE A 1 95 ? -7.032 -0.312 9.055 1.00 93.44 95 PHE A N 1
ATOM 740 C CA . PHE A 1 95 ? -7.151 -0.077 7.617 1.00 93.44 95 PHE A CA 1
ATOM 741 C C . PHE A 1 95 ? -8.255 -0.929 6.968 1.00 93.44 95 PHE A C 1
ATOM 743 O O . PHE A 1 95 ? -9.077 -0.385 6.227 1.00 93.44 95 PHE A O 1
ATOM 750 N N . GLN A 1 96 ? -8.332 -2.232 7.271 1.00 94.25 96 GLN A N 1
ATOM 751 C CA . GLN A 1 96 ? -9.398 -3.116 6.765 1.00 94.25 96 GLN A CA 1
ATOM 752 C C . GLN A 1 96 ? -10.785 -2.683 7.242 1.00 94.25 96 GLN A C 1
ATOM 754 O O . GLN A 1 96 ? -11.758 -2.757 6.499 1.00 94.25 96 GLN A O 1
ATOM 759 N N . THR A 1 97 ? -10.885 -2.192 8.478 1.00 92.12 97 THR A N 1
ATOM 760 C CA . THR A 1 97 ? -12.150 -1.688 9.028 1.00 92.12 97 THR A CA 1
ATOM 761 C C . THR A 1 97 ? -12.631 -0.450 8.270 1.00 92.12 97 THR A C 1
ATOM 763 O O . THR A 1 97 ? -13.832 -0.270 8.060 1.00 92.12 97 THR A O 1
ATOM 766 N N . LEU A 1 98 ? -11.701 0.404 7.837 1.00 92.19 98 LEU A N 1
ATOM 767 C CA . LEU A 1 98 ? -11.997 1.605 7.060 1.00 92.19 98 LEU A CA 1
ATOM 768 C C . LEU A 1 98 ? -12.245 1.323 5.569 1.00 92.19 98 LEU A C 1
ATOM 770 O O . LEU A 1 98 ? -12.975 2.083 4.927 1.00 92.19 98 LEU A O 1
ATOM 774 N N . ASN A 1 99 ? -11.666 0.243 5.037 1.00 93.62 99 ASN A N 1
ATOM 775 C CA . ASN A 1 99 ? -11.709 -0.140 3.625 1.00 93.62 99 ASN A CA 1
ATOM 776 C C . ASN A 1 99 ? -12.005 -1.655 3.499 1.00 93.62 99 ASN A C 1
ATOM 778 O O . ASN A 1 99 ? -11.104 -2.426 3.176 1.00 93.62 99 ASN A O 1
ATOM 782 N N . PRO A 1 100 ? -13.249 -2.106 3.758 1.00 91.50 100 PRO A N 1
ATOM 783 C CA . PRO A 1 100 ? -13.582 -3.535 3.851 1.00 91.50 100 PRO A CA 1
ATOM 784 C C . PRO A 1 100 ? -13.397 -4.313 2.542 1.00 91.50 100 PRO A C 1
ATOM 786 O O . PRO A 1 100 ? -13.193 -5.523 2.576 1.00 91.50 100 PRO A O 1
ATOM 789 N N . ASP A 1 101 ? -13.452 -3.623 1.403 1.00 90.62 101 ASP A N 1
ATOM 790 C CA . ASP A 1 101 ? -13.300 -4.217 0.071 1.00 90.62 101 ASP A CA 1
ATOM 791 C C . ASP A 1 101 ? -11.846 -4.174 -0.442 1.00 90.62 101 ASP A C 1
ATOM 793 O O . ASP A 1 101 ? -11.582 -4.563 -1.579 1.00 90.62 101 ASP A O 1
ATOM 797 N N . ALA A 1 102 ? -10.902 -3.674 0.364 1.00 91.62 102 ALA A N 1
ATOM 798 C CA . ALA A 1 102 ? -9.506 -3.494 -0.021 1.00 91.62 102 ALA A CA 1
ATOM 799 C C . ALA A 1 102 ? -8.581 -4.487 0.694 1.00 91.62 102 ALA A C 1
ATOM 801 O O . ALA A 1 102 ? -8.668 -4.672 1.909 1.00 91.62 102 ALA A O 1
ATOM 802 N N . ASP A 1 103 ? -7.638 -5.074 -0.049 1.00 93.12 103 ASP A N 1
ATOM 803 C CA . ASP A 1 103 ? -6.540 -5.845 0.536 1.00 93.12 103 ASP A CA 1
ATOM 804 C C . ASP A 1 103 ? -5.426 -4.884 1.010 1.00 93.12 103 ASP A C 1
ATOM 806 O O . ASP A 1 103 ? -4.851 -4.159 0.191 1.00 93.12 103 ASP A O 1
ATOM 810 N N . PRO A 1 104 ? -5.071 -4.875 2.309 1.00 91.25 104 PRO A N 1
ATOM 811 C CA . PRO A 1 104 ? -3.989 -4.048 2.851 1.00 91.25 104 PRO A CA 1
ATOM 812 C C . PRO A 1 104 ? -2.619 -4.296 2.209 1.00 91.25 104 PRO A C 1
ATOM 814 O O . PRO A 1 104 ? -1.741 -3.436 2.271 1.00 91.25 104 PRO A O 1
ATOM 817 N N . HIS A 1 105 ? -2.408 -5.473 1.620 1.00 92.56 105 HIS A N 1
ATOM 818 C CA . HIS A 1 105 ? -1.157 -5.848 0.965 1.00 92.56 105 HIS A CA 1
ATOM 819 C C . HIS A 1 105 ? -1.145 -5.536 -0.537 1.00 92.56 105 HIS A C 1
ATOM 821 O O . HIS A 1 105 ? -0.098 -5.677 -1.169 1.00 92.56 105 HIS A O 1
ATOM 827 N N . GLN A 1 106 ? -2.279 -5.120 -1.111 1.00 92.81 106 GLN A N 1
ATOM 828 C CA . GLN A 1 106 ? -2.443 -4.887 -2.550 1.00 92.81 106 GLN A CA 1
ATOM 829 C C . GLN A 1 106 ? -3.169 -3.567 -2.838 1.00 92.81 106 GLN A C 1
ATOM 831 O O . GLN A 1 106 ? -4.058 -3.507 -3.684 1.00 92.81 106 GLN A O 1
ATOM 836 N N . ILE A 1 107 ? -2.799 -2.496 -2.131 1.00 92.38 107 ILE A N 1
ATOM 837 C CA . ILE A 1 107 ? -3.334 -1.164 -2.431 1.00 92.38 107 ILE A CA 1
ATOM 838 C C . ILE A 1 107 ? -2.911 -0.715 -3.834 1.00 92.38 107 ILE A C 1
ATOM 840 O O . ILE A 1 107 ? -1.757 -0.873 -4.238 1.00 92.38 107 ILE A O 1
ATOM 844 N N . GLU A 1 108 ? -3.857 -0.160 -4.584 1.00 92.06 108 GLU A N 1
ATOM 845 C CA . GLU A 1 108 ? -3.626 0.235 -5.971 1.00 92.06 108 GLU A CA 1
ATOM 846 C C . GLU A 1 108 ? -3.137 1.692 -6.061 1.00 92.06 108 GLU A C 1
ATOM 848 O O . GLU A 1 108 ? -3.691 2.571 -5.390 1.00 92.06 108 GLU A O 1
ATOM 853 N N . PRO A 1 109 ? -2.127 1.992 -6.900 1.00 90.69 109 PRO A N 1
ATOM 854 C CA . PRO A 1 109 ? -1.729 3.365 -7.185 1.00 90.69 109 PRO A CA 1
ATOM 855 C C . PRO A 1 109 ? -2.872 4.194 -7.776 1.00 90.69 109 PRO A C 1
ATOM 857 O O . PRO A 1 109 ? -3.755 3.678 -8.455 1.00 90.69 109 PRO A O 1
ATOM 860 N N . ASP A 1 110 ? -2.827 5.501 -7.530 1.00 89.56 110 ASP A N 1
ATOM 861 C CA . ASP A 1 110 ? -3.815 6.499 -7.945 1.00 89.56 110 ASP A CA 1
ATOM 862 C C . ASP A 1 110 ? -5.221 6.363 -7.332 1.00 89.56 110 ASP A C 1
ATOM 864 O O . ASP A 1 110 ? -6.069 7.231 -7.563 1.00 89.56 110 ASP A O 1
ATOM 868 N N . MET A 1 111 ? -5.444 5.362 -6.478 1.00 90.31 111 MET A N 1
ATOM 869 C CA . MET A 1 111 ? -6.672 5.191 -5.704 1.00 90.31 111 MET A CA 1
ATOM 870 C C . MET A 1 111 ? -6.628 5.962 -4.381 1.00 90.31 111 MET A C 1
ATOM 872 O O . MET A 1 111 ? -5.561 6.264 -3.842 1.00 90.31 111 MET A O 1
ATOM 876 N N . ILE A 1 112 ? -7.809 6.296 -3.855 1.00 93.75 112 ILE A N 1
ATOM 877 C CA . ILE A 1 112 ? -7.968 6.986 -2.570 1.00 93.75 112 ILE A CA 1
ATOM 878 C C . ILE A 1 112 ? -8.481 5.986 -1.537 1.00 93.75 112 ILE A C 1
ATOM 880 O O . ILE A 1 112 ? -9.551 5.405 -1.721 1.00 93.75 112 ILE A O 1
ATOM 884 N N . TYR A 1 113 ? -7.744 5.833 -0.437 1.00 95.31 113 TYR A N 1
ATOM 885 C CA . TYR A 1 113 ? -8.130 4.995 0.698 1.00 95.31 113 TYR A CA 1
ATOM 886 C C . TYR A 1 113 ? -8.215 5.813 1.982 1.00 95.31 113 TYR A C 1
ATOM 888 O O . TYR A 1 113 ? -7.680 6.920 2.088 1.00 95.31 113 TYR A O 1
ATOM 896 N N . LYS A 1 114 ? -8.900 5.248 2.974 1.00 95.25 114 LYS A N 1
ATOM 897 C CA . LYS A 1 114 ? -9.073 5.843 4.299 1.00 95.25 114 LYS A CA 1
ATOM 898 C C . LYS A 1 114 ? -8.043 5.283 5.268 1.00 95.25 114 LYS A C 1
ATOM 900 O O . LYS A 1 114 ? -7.953 4.070 5.432 1.00 95.25 114 LYS A O 1
ATOM 905 N N . PHE A 1 115 ? -7.321 6.163 5.943 1.00 93.62 115 PHE A N 1
ATOM 906 C CA . PHE A 1 115 ? -6.281 5.811 6.900 1.00 93.62 115 PHE A CA 1
ATOM 907 C C . PHE A 1 115 ? -6.600 6.360 8.294 1.00 93.62 115 PHE A C 1
ATOM 909 O O . PHE A 1 115 ? -7.141 7.468 8.404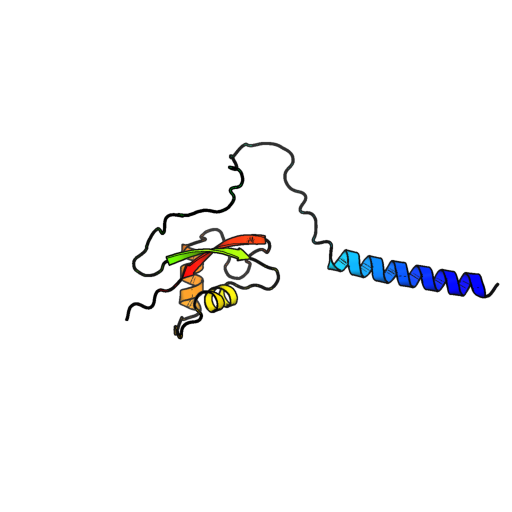 1.00 93.62 115 PHE A O 1
ATOM 916 N N . PRO A 1 116 ? -6.275 5.606 9.359 1.00 91.00 116 PRO A N 1
ATOM 917 C CA . PRO A 1 116 ? -6.421 6.076 10.725 1.00 91.00 116 PRO A CA 1
ATOM 918 C C . PRO A 1 116 ? -5.274 7.031 11.084 1.00 91.00 116 PRO A C 1
ATOM 920 O O . PRO A 1 116 ? -4.091 6.728 10.911 1.00 91.00 116 PRO A O 1
ATOM 923 N N . VAL A 1 117 ? -5.638 8.192 11.617 1.00 90.19 117 VAL A N 1
ATOM 924 C CA . VAL A 1 117 ? -4.723 9.126 12.269 1.00 90.19 117 VAL A CA 1
ATOM 925 C C . VAL A 1 117 ? -4.942 8.996 13.768 1.00 90.19 117 VAL A C 1
ATOM 927 O O . VAL A 1 117 ? -5.989 9.378 14.302 1.00 90.19 117 VAL A O 1
ATOM 930 N N . TYR A 1 118 ? -3.963 8.406 14.439 1.00 86.69 118 TYR A N 1
ATOM 931 C CA . TYR A 1 118 ? -3.993 8.154 15.865 1.00 86.69 118 TYR A CA 1
ATOM 932 C C . TYR A 1 118 ? -3.676 9.450 16.599 1.00 86.69 118 TYR A C 1
ATOM 934 O O . TYR A 1 118 ? -2.554 9.961 16.606 1.00 86.69 118 TYR A O 1
ATOM 942 N N . ASN A 1 119 ? -4.698 9.994 17.244 1.00 73.50 119 ASN A N 1
ATOM 943 C CA . ASN A 1 119 ? -4.495 11.028 18.233 1.00 73.50 119 ASN A CA 1
ATOM 944 C C . ASN A 1 119 ? -4.084 10.302 19.499 1.00 73.50 119 ASN A C 1
ATOM 946 O O . ASN A 1 119 ? -4.929 9.657 20.107 1.00 73.50 119 ASN A O 1
ATOM 950 N N . ASN A 1 120 ? -2.810 10.373 19.876 1.00 59.78 120 ASN A N 1
ATOM 951 C CA . ASN A 1 120 ? -2.345 9.873 21.166 1.00 59.78 120 ASN A CA 1
ATOM 952 C C . ASN A 1 120 ? -3.286 10.392 22.267 1.00 59.78 120 ASN A C 1
ATOM 954 O O . ASN A 1 120 ? -3.199 11.563 22.651 1.00 59.78 120 ASN A O 1
ATOM 958 N N . GLN A 1 121 ? -4.208 9.550 22.742 1.00 49.16 121 GLN A N 1
ATOM 959 C CA . GLN A 1 121 ? -4.763 9.747 24.067 1.00 49.16 121 GLN A CA 1
ATOM 960 C C . GLN A 1 121 ? -3.608 9.514 25.052 1.00 49.16 121 GLN A C 1
ATOM 962 O O . GLN A 1 121 ? -2.776 8.639 24.800 1.00 49.16 121 GLN A O 1
ATOM 967 N N . PRO A 1 122 ? -3.501 10.368 26.081 1.00 40.22 122 PRO A N 1
ATOM 968 C CA . PRO A 1 122 ? -2.377 10.394 27.013 1.00 40.22 122 PRO A CA 1
ATOM 969 C C . PRO A 1 122 ? -2.156 9.068 27.744 1.00 40.22 122 PRO A C 1
ATOM 971 O O . PRO A 1 122 ? -3.146 8.333 27.964 1.00 40.22 122 PRO A O 1
#